Protein AF-A0A7L2F7X0-F1 (afdb_monomer_lite)

Foldseek 3Di:
DQDDPRPDDDFDKDKDKDWDWADDPPDDDDPVPIATFKMWMFICTVPDPGTPATEMEGEADDDDDPPHHYHYDPDSVVSVCCPPPPPDPPPD

InterPro domains:
  IPR006133 DNA-directed DNA polymerase, family B, exonuclease domain [PF03104] (10-81)
  IPR012337 Ribonuclease H-like superfamily [SSF53098] (5-81)
  IPR036397 Ribonuclease H superfamily [G3DSA:3.30.420.10] (11-84)
  IPR050240 DNA polymerase type-B [PTHR10322] (2-81)

Organism: Quiscalus mexicanus (NCBI:txid64278)

Radius of gyration: 17.47 Å; chains: 1; bounding box: 49×36×45 Å

Structure (mmCIF, N/CA/C/O backbone):
data_AF-A0A7L2F7X0-F1
#
_entry.id   AF-A0A7L2F7X0-F1
#
loop_
_atom_site.group_PDB
_atom_site.id
_atom_site.type_symbol
_atom_site.label_atom_id
_atom_site.label_alt_id
_atom_site.label_comp_id
_atom_site.label_asym_id
_atom_site.label_entity_id
_atom_site.label_seq_id
_atom_site.pdbx_PDB_ins_code
_atom_site.Cartn_x
_atom_site.Cartn_y
_atom_site.Cartn_z
_atom_site.occupancy
_atom_site.B_iso_or_equiv
_atom_site.auth_seq_id
_atom_site.auth_comp_id
_atom_site.auth_asym_id
_atom_site.auth_atom_id
_atom_site.pdbx_PDB_model_num
ATOM 1 N N . ALA A 1 1 ? 35.413 3.908 -15.618 1.00 78.31 1 ALA A N 1
ATOM 2 C CA . ALA A 1 1 ? 33.953 4.150 -15.538 1.00 78.31 1 ALA A CA 1
ATOM 3 C C . ALA A 1 1 ? 33.244 3.006 -16.270 1.00 78.31 1 ALA A C 1
ATOM 5 O O . ALA A 1 1 ? 33.942 2.309 -16.998 1.00 78.31 1 ALA A O 1
ATOM 6 N N . PRO A 1 2 ? 31.936 2.740 -16.080 1.00 85.62 2 PRO A N 1
ATOM 7 C CA . PRO A 1 2 ? 31.227 1.820 -16.973 1.00 85.62 2 PRO A CA 1
ATOM 8 C C . PRO A 1 2 ? 31.259 2.351 -18.417 1.00 85.62 2 PRO A C 1
ATOM 10 O O . PRO A 1 2 ? 31.186 3.560 -18.628 1.00 85.62 2 PRO A O 1
ATOM 13 N N . GLU A 1 3 ? 31.396 1.457 -19.398 1.00 91.88 3 GLU A N 1
ATOM 14 C CA . GLU A 1 3 ? 31.602 1.796 -20.814 1.00 91.88 3 GLU A CA 1
ATOM 15 C C . GLU A 1 3 ? 30.684 0.971 -21.726 1.00 91.88 3 GLU A C 1
ATOM 17 O O . GLU A 1 3 ? 30.395 -0.197 -21.454 1.00 91.88 3 GLU A O 1
ATOM 22 N N . GLY A 1 4 ? 30.233 1.578 -22.829 1.00 91.38 4 GLY A N 1
ATOM 23 C CA . GLY A 1 4 ? 29.457 0.908 -23.875 1.00 91.38 4 GLY A CA 1
ATOM 24 C C . GLY A 1 4 ? 28.215 0.185 -23.345 1.00 91.38 4 GLY A C 1
ATOM 25 O O . GLY A 1 4 ? 27.314 0.804 -22.782 1.00 91.38 4 GLY A O 1
ATOM 26 N N . ALA A 1 5 ? 28.179 -1.139 -23.517 1.00 87.38 5 ALA A N 1
ATOM 27 C CA . ALA A 1 5 ? 27.058 -1.996 -23.120 1.00 87.38 5 ALA A CA 1
ATOM 28 C C . ALA A 1 5 ? 26.766 -1.987 -21.606 1.00 87.38 5 ALA A C 1
ATOM 30 O O . ALA A 1 5 ? 25.663 -2.335 -21.191 1.00 87.38 5 ALA A O 1
ATOM 31 N N . TRP A 1 6 ? 27.724 -1.559 -20.782 1.00 88.56 6 TRP A N 1
ATOM 32 C CA . TRP A 1 6 ? 27.605 -1.533 -19.323 1.00 88.56 6 TRP A CA 1
ATOM 33 C C . TRP A 1 6 ? 27.028 -0.220 -18.775 1.00 88.56 6 TRP A C 1
ATOM 35 O O . TRP A 1 6 ? 26.935 -0.054 -17.562 1.00 88.56 6 TRP A O 1
ATOM 45 N N . LEU A 1 7 ? 26.646 0.722 -19.648 1.00 93.06 7 LEU A N 1
ATOM 46 C CA . LEU A 1 7 ? 26.017 1.991 -19.256 1.00 93.06 7 LEU A CA 1
ATOM 47 C C . LEU A 1 7 ? 24.523 1.856 -18.922 1.00 93.06 7 LEU A C 1
ATOM 49 O O . LEU A 1 7 ? 23.955 2.744 -18.288 1.00 93.06 7 LEU A O 1
ATOM 53 N N . GLY A 1 8 ? 23.872 0.779 -19.371 1.00 88.94 8 GLY A N 1
ATOM 54 C CA . GLY A 1 8 ? 22.443 0.564 -19.156 1.00 88.94 8 GLY A CA 1
ATOM 55 C C . GLY A 1 8 ? 22.102 0.296 -17.689 1.00 88.94 8 GLY A C 1
ATOM 56 O O . GLY A 1 8 ? 22.818 -0.419 -16.991 1.00 88.94 8 GLY A O 1
ATOM 57 N N . LEU A 1 9 ? 20.967 0.829 -17.231 1.00 90.12 9 LEU A N 1
ATOM 58 C CA . LEU A 1 9 ? 20.402 0.463 -15.934 1.00 90.12 9 LEU A CA 1
ATOM 59 C C . LEU A 1 9 ? 19.557 -0.813 -16.073 1.00 90.12 9 LEU A C 1
ATOM 61 O O . LEU A 1 9 ? 18.786 -0.927 -17.031 1.00 90.12 9 LEU A O 1
ATOM 65 N N . PRO A 1 10 ? 19.640 -1.760 -15.122 1.00 91.12 10 PRO A N 1
ATOM 66 C CA . PRO A 1 10 ? 18.726 -2.893 -15.093 1.00 91.12 10 PRO A CA 1
ATOM 67 C C . PRO A 1 10 ? 17.284 -2.420 -14.825 1.00 91.12 10 PRO A C 1
ATOM 69 O O . PRO A 1 10 ? 17.074 -1.326 -14.290 1.00 91.12 10 PRO A O 1
ATOM 72 N N . PRO A 1 11 ? 16.265 -3.238 -15.146 1.00 89.88 11 PRO A N 1
ATOM 73 C CA . PRO A 1 11 ? 14.863 -2.901 -14.912 1.00 89.88 11 PRO A CA 1
ATOM 74 C C . PRO A 1 11 ? 14.510 -3.006 -13.419 1.00 89.88 11 PRO A C 1
ATOM 76 O O . PRO A 1 11 ? 13.882 -3.967 -12.970 1.00 89.88 11 PRO A O 1
ATOM 79 N N . LEU A 1 12 ? 14.931 -2.010 -12.638 1.00 95.75 12 LEU A N 1
ATOM 80 C CA . LEU A 1 12 ? 14.653 -1.920 -11.206 1.00 95.75 12 LEU A CA 1
ATOM 81 C C . LEU A 1 12 ? 13.143 -1.874 -10.956 1.00 95.75 12 LEU A C 1
ATOM 83 O O . LEU A 1 12 ? 12.395 -1.256 -11.713 1.00 95.75 12 LEU A O 1
ATOM 87 N N . ARG A 1 13 ? 12.691 -2.502 -9.872 1.00 95.75 13 ARG A N 1
ATOM 88 C CA . ARG A 1 13 ? 11.323 -2.344 -9.372 1.00 95.75 13 ARG A CA 1
ATOM 89 C C . ARG A 1 13 ? 11.350 -1.303 -8.261 1.00 95.75 13 ARG A C 1
ATOM 91 O O . ARG A 1 13 ? 12.006 -1.511 -7.247 1.00 95.75 13 ARG A O 1
ATOM 98 N N . VAL A 1 14 ? 10.661 -0.192 -8.475 1.00 95.94 14 VAL A N 1
ATOM 99 C CA . VAL A 1 14 ? 10.574 0.930 -7.540 1.00 95.94 14 VAL A CA 1
ATOM 100 C C . VAL A 1 14 ? 9.210 0.881 -6.872 1.00 95.94 14 VAL A C 1
ATOM 102 O O . VAL A 1 14 ? 8.197 0.857 -7.567 1.00 95.94 14 VAL A O 1
ATOM 105 N N . LEU A 1 15 ? 9.190 0.848 -5.543 1.00 96.12 15 LEU A N 1
ATOM 106 C CA . LEU A 1 15 ? 7.982 0.817 -4.725 1.00 96.12 15 LEU A CA 1
ATOM 107 C C . LEU A 1 15 ? 7.866 2.139 -3.963 1.00 96.12 15 LEU A C 1
ATOM 109 O O . LEU A 1 15 ? 8.793 2.524 -3.256 1.00 96.12 15 LEU A O 1
ATOM 113 N N . SER A 1 16 ? 6.737 2.825 -4.117 1.00 96.62 16 SER A N 1
ATOM 114 C CA . SER A 1 16 ? 6.369 4.009 -3.339 1.00 96.62 16 SER A CA 1
ATOM 115 C C . SER A 1 16 ? 5.222 3.648 -2.407 1.00 96.62 16 SER A C 1
ATOM 117 O O . SER A 1 16 ? 4.308 2.926 -2.815 1.00 96.62 16 SER A O 1
ATOM 119 N N . ILE A 1 17 ? 5.312 4.108 -1.160 1.00 96.31 17 ILE A N 1
ATOM 120 C CA . ILE A 1 17 ? 4.393 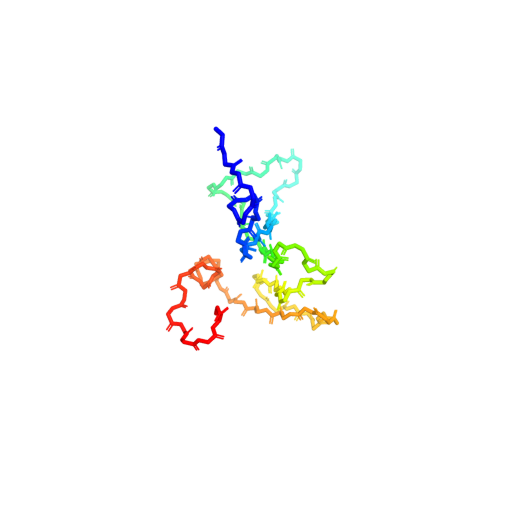3.752 -0.082 1.00 96.31 17 ILE A CA 1
ATOM 121 C C . ILE A 1 17 ? 4.032 5.002 0.698 1.00 96.31 17 ILE A C 1
ATOM 123 O O . ILE A 1 17 ? 4.898 5.843 0.936 1.00 96.31 17 ILE A O 1
ATOM 127 N N . ASP A 1 18 ? 2.775 5.067 1.109 1.00 97.75 18 ASP A N 1
ATOM 128 C CA . ASP A 1 18 ? 2.238 6.095 1.987 1.00 97.75 18 ASP A CA 1
ATOM 129 C C . ASP A 1 18 ? 1.285 5.467 3.014 1.00 97.75 18 ASP A C 1
ATOM 131 O O . ASP A 1 18 ? 0.680 4.420 2.739 1.00 97.75 18 ASP A O 1
ATOM 135 N N . ILE A 1 19 ? 1.193 6.060 4.206 1.00 97.38 19 ILE A N 1
ATOM 136 C CA . ILE A 1 19 ? 0.394 5.535 5.321 1.00 97.38 19 ILE A CA 1
ATOM 137 C C . ILE A 1 19 ? -0.529 6.607 5.884 1.00 97.38 19 ILE A C 1
ATOM 139 O O . ILE A 1 19 ? -0.173 7.778 5.935 1.00 97.38 19 ILE A O 1
ATOM 143 N N . GLU A 1 20 ? -1.677 6.176 6.393 1.00 98.12 20 GLU A N 1
ATOM 144 C CA . GLU A 1 20 ? -2.641 7.052 7.056 1.00 98.12 20 GLU A CA 1
ATOM 145 C C . GLU A 1 20 ? -2.955 6.538 8.456 1.00 98.12 20 GLU A C 1
ATOM 147 O O . GLU A 1 20 ? -3.153 5.335 8.655 1.00 98.12 20 GLU A O 1
ATOM 152 N N . CYS A 1 21 ? -3.054 7.459 9.415 1.00 97.94 21 CYS A N 1
ATOM 153 C CA . CYS A 1 21 ? -3.323 7.158 10.820 1.00 97.94 21 CYS A CA 1
ATOM 154 C C . CYS A 1 21 ? -4.597 7.861 11.306 1.00 97.94 21 CYS A C 1
ATOM 156 O O . CYS A 1 21 ? -4.877 9.002 10.936 1.00 97.94 21 CYS A O 1
ATOM 158 N N . ALA A 1 22 ? -5.351 7.215 12.196 1.00 97.44 22 ALA A N 1
ATOM 159 C CA . ALA A 1 22 ? -6.509 7.830 12.849 1.00 97.44 22 ALA A CA 1
ATOM 160 C C . ALA A 1 22 ? -6.097 8.554 14.142 1.00 97.44 22 ALA A C 1
ATOM 162 O O . ALA A 1 22 ? -6.127 7.963 15.219 1.00 97.44 22 ALA A O 1
ATOM 163 N N . GLY A 1 23 ? -5.724 9.832 14.031 1.00 96.50 23 GLY A N 1
ATOM 164 C CA . GLY A 1 23 ? -5.294 10.656 15.168 1.00 96.50 23 GLY A CA 1
ATOM 165 C C . GLY A 1 23 ? -6.428 11.208 16.044 1.00 96.50 23 GLY A C 1
ATOM 166 O O . GLY A 1 23 ? -7.550 11.453 15.588 1.00 96.50 23 GLY A O 1
ATOM 167 N N . ARG A 1 24 ? -6.115 11.483 17.314 1.00 97.06 24 ARG A N 1
ATOM 168 C CA . ARG A 1 24 ? -6.988 12.227 18.242 1.00 97.06 24 ARG A CA 1
ATOM 169 C C . ARG A 1 24 ? -7.050 13.720 17.897 1.00 97.06 24 ARG A C 1
ATOM 171 O O . ARG A 1 24 ? -6.085 14.333 17.448 1.00 97.06 24 ARG A O 1
ATOM 178 N N . LYS A 1 25 ? -8.207 14.344 18.142 1.00 96.25 25 LYS A N 1
ATOM 179 C CA . LYS A 1 25 ? -8.458 15.752 17.789 1.00 96.25 25 LYS A CA 1
ATOM 180 C C . LYS A 1 25 ? -7.445 16.694 18.453 1.00 96.25 25 LYS A C 1
ATOM 182 O O . LYS A 1 25 ? -7.392 16.778 19.675 1.00 96.25 25 LYS A O 1
ATOM 187 N N . GLY A 1 26 ? -6.724 17.462 17.635 1.00 96.25 26 GLY A N 1
ATOM 188 C CA . GLY A 1 26 ? -5.763 18.471 18.097 1.00 96.25 26 GLY A CA 1
ATOM 189 C C . GLY A 1 26 ? -4.411 17.912 18.551 1.00 96.25 26 GLY A C 1
ATOM 190 O O . GLY A 1 26 ? -3.615 18.666 19.100 1.00 96.25 26 GLY A O 1
ATOM 191 N N . VAL A 1 27 ? -4.146 16.622 18.325 1.00 96.62 27 VAL A N 1
ATOM 192 C CA . VAL A 1 27 ? -2.902 15.942 18.703 1.00 96.62 27 VAL A CA 1
ATOM 193 C C . VAL A 1 27 ? -2.270 15.346 17.446 1.00 96.62 27 VAL A C 1
ATOM 195 O O . VAL A 1 27 ? -2.971 14.789 16.601 1.00 96.62 27 VAL A O 1
ATOM 198 N N . PHE A 1 28 ? -0.953 15.494 17.292 1.00 97.19 28 PHE A N 1
ATOM 199 C CA . PHE A 1 28 ? -0.228 14.817 16.216 1.00 97.19 28 PHE A CA 1
ATOM 200 C C . PHE A 1 28 ? -0.202 13.301 16.493 1.00 97.19 28 PHE A C 1
ATOM 202 O O . PHE A 1 28 ? -0.031 12.941 17.656 1.00 97.19 28 PHE A O 1
ATOM 209 N N . PRO A 1 29 ? -0.362 12.419 15.488 1.00 97.38 29 PRO A N 1
ATOM 210 C CA . PRO A 1 29 ? -0.421 10.977 15.719 1.00 97.38 29 PRO A CA 1
ATOM 211 C C . PRO A 1 29 ? 0.771 10.429 16.515 1.00 97.38 29 PRO A C 1
ATOM 213 O O . PRO A 1 29 ? 1.932 10.683 16.187 1.00 97.38 29 PRO A O 1
ATOM 216 N N . GLU A 1 30 ? 0.473 9.639 17.542 1.00 98.06 30 GLU A N 1
ATOM 217 C CA . GLU A 1 30 ? 1.439 8.959 18.400 1.00 98.06 30 GLU A CA 1
ATOM 218 C C . GLU A 1 30 ? 1.381 7.441 18.144 1.00 98.06 30 GLU A C 1
ATOM 220 O O . GLU A 1 30 ? 0.307 6.848 18.277 1.00 98.06 30 GLU A O 1
ATOM 225 N N . PRO A 1 31 ? 2.509 6.764 17.848 1.00 96.56 31 PRO A N 1
ATOM 226 C CA . PRO A 1 31 ? 2.509 5.354 17.430 1.00 96.56 31 PRO A CA 1
ATOM 227 C C . PRO A 1 31 ? 1.890 4.362 18.425 1.00 96.56 31 PRO A C 1
ATOM 229 O O . PRO A 1 31 ? 1.505 3.263 18.044 1.00 96.56 31 PRO A O 1
ATOM 232 N N . GLN A 1 32 ? 1.834 4.711 19.712 1.00 97.12 32 GLN A N 1
ATOM 233 C CA . GLN A 1 32 ? 1.266 3.861 20.762 1.00 97.12 32 GLN A CA 1
ATOM 234 C C . GLN A 1 32 ? -0.249 4.036 20.931 1.00 97.12 32 GLN A C 1
ATOM 236 O O . GLN A 1 32 ? -0.863 3.253 21.655 1.00 97.12 32 GLN A O 1
ATOM 241 N N . GLN A 1 33 ? -0.841 5.075 20.336 1.00 96.75 33 GLN A N 1
ATOM 242 C CA . GLN A 1 33 ? -2.225 5.481 20.605 1.00 96.75 33 GLN A CA 1
ATOM 243 C C . GLN A 1 33 ? -3.076 5.582 19.339 1.00 96.75 33 GLN A C 1
ATOM 245 O O . GLN A 1 33 ? -4.270 5.292 19.390 1.00 96.75 33 GLN A O 1
ATOM 250 N N . ASP A 1 34 ? -2.478 5.997 18.223 1.00 98.06 34 ASP A N 1
ATOM 251 C CA . ASP A 1 34 ? -3.189 6.346 17.000 1.00 98.06 34 ASP A CA 1
ATOM 252 C C . ASP A 1 34 ? -2.871 5.297 15.909 1.00 98.06 34 ASP A C 1
ATOM 254 O O . ASP A 1 34 ? -1.744 5.260 15.407 1.00 98.06 34 ASP A O 1
ATOM 258 N N . PRO A 1 35 ? -3.825 4.409 15.561 1.00 97.06 35 PRO A N 1
ATOM 259 C CA . PRO A 1 35 ? -3.560 3.252 14.709 1.00 97.06 35 PRO A CA 1
ATOM 260 C C . PRO A 1 35 ? -3.363 3.649 13.247 1.00 97.06 35 PRO A C 1
ATOM 262 O O . PRO A 1 35 ? -3.982 4.603 12.755 1.00 97.06 35 PRO A O 1
ATOM 265 N N . VAL A 1 36 ? -2.582 2.848 12.525 1.00 97.69 36 VAL A N 1
ATOM 266 C CA . VAL A 1 36 ? -2.511 2.890 11.063 1.00 97.69 36 VAL A CA 1
ATOM 267 C C . VAL A 1 36 ? -3.807 2.313 10.497 1.00 97.69 36 VAL A C 1
ATOM 269 O O . VAL A 1 36 ? -4.183 1.172 10.769 1.00 97.69 36 VAL A O 1
ATOM 272 N N . ILE A 1 37 ? -4.503 3.106 9.686 1.00 97.88 37 ILE A N 1
ATOM 273 C CA . ILE A 1 37 ? -5.798 2.739 9.101 1.00 97.88 37 ILE A CA 1
ATOM 274 C C . ILE A 1 37 ? -5.730 2.469 7.601 1.00 97.88 37 ILE A C 1
ATOM 276 O O . ILE A 1 37 ? -6.638 1.837 7.061 1.00 97.88 37 ILE A O 1
ATOM 280 N N . ALA A 1 38 ? -4.681 2.919 6.916 1.00 97.38 38 ALA A N 1
ATOM 281 C CA . ALA A 1 38 ? -4.461 2.576 5.520 1.00 97.38 38 ALA A CA 1
ATOM 282 C C . ALA A 1 38 ? -2.975 2.584 5.156 1.00 97.38 38 ALA A C 1
ATOM 284 O O . ALA A 1 38 ? -2.195 3.361 5.701 1.00 97.38 38 ALA A O 1
ATOM 285 N N . ILE A 1 39 ? -2.607 1.724 4.207 1.00 97.25 39 ILE A N 1
ATOM 286 C CA . ILE A 1 39 ? -1.296 1.708 3.553 1.00 97.25 39 ILE A CA 1
ATOM 287 C C . ILE A 1 39 ? -1.535 1.618 2.051 1.00 97.25 39 ILE A C 1
ATOM 289 O O . ILE A 1 39 ? -2.133 0.653 1.568 1.00 9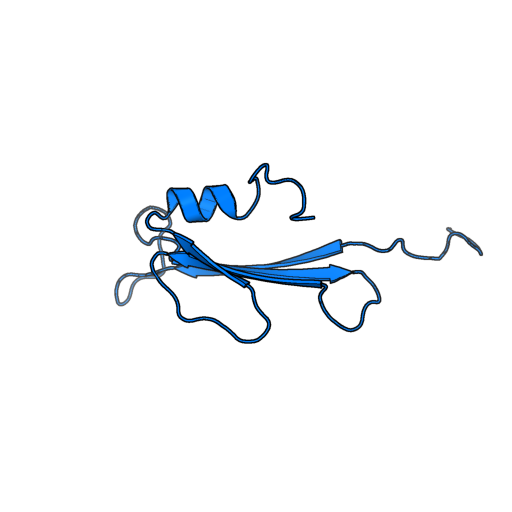7.25 39 ILE A O 1
ATOM 293 N N . ALA A 1 40 ? -1.063 2.607 1.304 1.00 96.75 40 ALA A N 1
ATOM 294 C CA . ALA A 1 40 ? -1.109 2.610 -0.150 1.00 96.75 40 ALA A CA 1
ATOM 295 C C . ALA A 1 40 ? 0.269 2.269 -0.713 1.00 96.75 40 ALA A C 1
ATOM 297 O O . ALA A 1 40 ? 1.286 2.735 -0.209 1.00 96.75 40 ALA A O 1
ATOM 298 N N . ALA A 1 41 ? 0.305 1.465 -1.772 1.00 95.56 41 ALA A N 1
ATOM 299 C CA . ALA A 1 41 ? 1.536 1.088 -2.444 1.00 95.56 41 ALA A CA 1
ATOM 300 C C . ALA A 1 41 ? 1.380 1.112 -3.968 1.00 95.56 41 ALA A C 1
ATOM 302 O O . ALA A 1 41 ? 0.419 0.581 -4.538 1.00 95.56 41 ALA A O 1
ATOM 303 N N . VAL A 1 42 ? 2.371 1.699 -4.636 1.00 96.44 42 VAL A N 1
ATOM 304 C CA . VAL A 1 42 ? 2.481 1.749 -6.097 1.00 96.44 42 VAL A CA 1
ATOM 305 C C . VAL A 1 42 ? 3.856 1.243 -6.507 1.00 96.44 42 VAL A C 1
ATOM 307 O O . VAL A 1 42 ? 4.868 1.757 -6.034 1.00 96.44 42 VAL A O 1
ATOM 310 N N . ALA A 1 43 ? 3.901 0.255 -7.404 1.00 96.19 43 ALA A N 1
ATOM 311 C CA . ALA A 1 43 ? 5.159 -0.274 -7.928 1.00 96.19 43 ALA A CA 1
ATOM 312 C C . ALA A 1 43 ? 5.309 -0.009 -9.430 1.00 96.19 43 ALA A C 1
ATOM 314 O O . A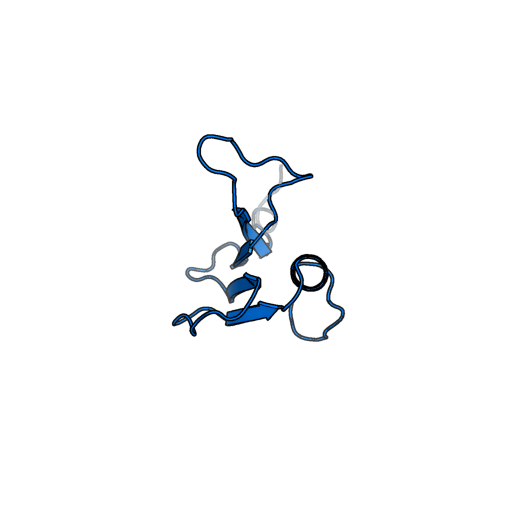LA A 1 43 ? 4.414 -0.301 -10.228 1.00 96.19 43 ALA A O 1
ATOM 315 N N . LEU A 1 44 ? 6.475 0.502 -9.819 1.00 96.81 44 LEU A N 1
ATOM 316 C CA . LEU A 1 44 ? 6.858 0.834 -11.189 1.00 96.81 44 LEU A CA 1
ATOM 317 C C . LEU A 1 44 ? 8.126 0.062 -11.573 1.00 96.81 44 LEU A C 1
ATOM 319 O O . LEU A 1 44 ? 9.003 -0.162 -10.743 1.00 96.81 44 LEU A O 1
ATOM 323 N N . ARG A 1 45 ? 8.245 -0.341 -12.841 1.00 96.19 45 ARG A N 1
ATOM 324 C CA . ARG A 1 45 ? 9.525 -0.810 -13.396 1.00 96.19 45 ARG A CA 1
ATOM 325 C C . ARG A 1 45 ? 10.270 0.382 -13.986 1.00 96.19 45 ARG A C 1
ATOM 327 O O . ARG A 1 45 ? 9.666 1.148 -14.730 1.00 96.19 45 ARG A O 1
ATOM 334 N N . GLN A 1 46 ? 11.554 0.533 -13.683 1.00 94.81 46 GLN A N 1
ATOM 335 C CA . GLN A 1 46 ? 12.382 1.623 -14.197 1.00 94.81 46 GLN A CA 1
ATOM 336 C C . GLN A 1 46 ? 12.264 1.713 -15.725 1.00 94.81 46 GLN A C 1
ATOM 338 O O . GLN A 1 46 ? 12.472 0.725 -16.427 1.00 94.81 46 GLN A O 1
ATOM 343 N N . GLY A 1 47 ? 11.899 2.895 -16.227 1.00 92.50 47 GLY A N 1
ATOM 344 C CA . GLY A 1 47 ? 11.672 3.146 -17.655 1.00 92.50 47 GLY A CA 1
ATOM 345 C C . GLY A 1 47 ? 10.270 2.797 -18.180 1.00 92.50 47 GLY A C 1
ATOM 346 O O . GLY A 1 47 ? 9.962 3.123 -19.324 1.00 92.50 47 GLY A O 1
ATOM 347 N N . ALA A 1 48 ? 9.396 2.178 -17.380 1.00 95.25 48 ALA A N 1
ATOM 348 C CA . ALA A 1 48 ? 7.994 1.980 -17.749 1.00 95.25 48 ALA A CA 1
ATOM 349 C C .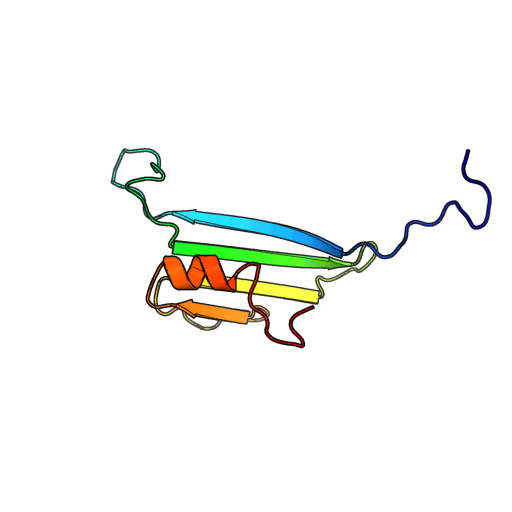 ALA A 1 48 ? 7.191 3.285 -17.613 1.00 95.25 48 ALA A C 1
ATOM 351 O O . ALA A 1 48 ? 7.473 4.115 -16.751 1.00 95.25 48 ALA A O 1
ATOM 352 N N . ARG A 1 49 ? 6.157 3.448 -18.451 1.00 95.88 49 ARG A N 1
ATOM 353 C CA . ARG A 1 49 ? 5.259 4.618 -18.408 1.00 95.88 49 ARG A CA 1
ATOM 354 C C . ARG A 1 49 ? 4.209 4.532 -17.304 1.00 95.88 49 ARG A C 1
ATOM 356 O O . ARG A 1 49 ? 3.814 5.557 -16.771 1.00 95.88 49 ARG A O 1
ATOM 363 N N . GLU A 1 50 ? 3.764 3.321 -16.984 1.00 95.62 50 GLU A N 1
ATOM 364 C CA . GLU A 1 50 ? 2.691 3.072 -16.024 1.00 95.62 50 GLU A CA 1
ATOM 365 C C . GLU A 1 50 ? 3.136 2.044 -14.976 1.00 95.62 50 GLU A C 1
ATOM 367 O O . GLU A 1 50 ? 3.872 1.104 -15.307 1.00 95.62 50 GLU A O 1
ATOM 372 N N . PRO A 1 51 ? 2.697 2.192 -13.714 1.00 96.31 51 PRO A N 1
ATOM 373 C CA . PRO A 1 51 ? 2.976 1.231 -12.659 1.00 96.31 51 PRO A CA 1
ATOM 374 C C . PRO A 1 51 ? 2.285 -0.106 -12.932 1.00 96.31 51 PRO A C 1
ATOM 376 O O . PRO A 1 51 ? 1.185 -0.162 -13.480 1.00 96.31 51 PRO A O 1
ATOM 379 N N . PHE A 1 52 ? 2.928 -1.190 -12.506 1.00 94.25 52 PHE A N 1
ATOM 380 C CA . PHE A 1 52 ? 2.390 -2.546 -12.633 1.00 94.25 52 PHE A CA 1
ATOM 381 C C . PHE A 1 52 ? 1.612 -2.993 -11.387 1.00 94.25 52 PHE A C 1
ATOM 383 O O . PHE A 1 52 ? 0.907 -3.996 -11.444 1.00 94.25 52 PHE A O 1
ATOM 390 N N . LEU A 1 53 ? 1.731 -2.258 -10.277 1.00 94.56 53 LEU A N 1
ATOM 391 C CA . LEU A 1 53 ? 1.006 -2.502 -9.033 1.00 94.56 53 LEU A CA 1
ATOM 392 C C . LEU A 1 53 ? 0.423 -1.188 -8.517 1.00 94.56 53 LEU A C 1
ATOM 394 O O . LEU A 1 53 ? 1.132 -0.185 -8.431 1.00 94.56 53 LEU A O 1
ATOM 398 N N . ARG A 1 54 ? -0.853 -1.222 -8.140 1.00 96.88 54 ARG A N 1
ATOM 399 C CA . ARG A 1 54 ? -1.544 -0.186 -7.367 1.00 96.88 54 ARG A CA 1
ATOM 400 C C . ARG A 1 54 ? -2.416 -0.909 -6.350 1.00 96.88 54 ARG A C 1
ATOM 402 O O . ARG A 1 54 ? -3.357 -1.597 -6.744 1.00 96.88 54 ARG A O 1
ATOM 409 N N . VAL A 1 55 ? -2.083 -0.816 -5.070 1.00 95.56 55 VAL A N 1
ATOM 410 C CA . VAL A 1 55 ? -2.810 -1.505 -3.999 1.00 95.56 55 VAL A CA 1
ATOM 411 C C . VAL A 1 55 ? -3.014 -0.574 -2.815 1.00 95.56 55 VAL A C 1
ATOM 413 O O . VAL A 1 55 ? -2.143 0.228 -2.493 1.00 95.56 55 VAL A O 1
ATOM 416 N N . VAL A 1 56 ? -4.171 -0.686 -2.175 1.00 96.62 56 VAL A N 1
ATOM 417 C CA . VAL A 1 56 ? -4.471 -0.032 -0.904 1.00 96.62 56 VAL A CA 1
ATOM 418 C C . VAL A 1 56 ? -4.926 -1.104 0.076 1.00 96.62 56 VAL A C 1
ATOM 420 O O . VAL A 1 56 ? -5.870 -1.849 -0.197 1.00 96.62 56 VAL A O 1
ATOM 423 N N . PHE A 1 57 ? -4.241 -1.187 1.208 1.00 96.31 57 PHE A N 1
ATOM 424 C CA . PHE A 1 57 ? -4.631 -1.997 2.353 1.00 96.31 57 PHE A CA 1
ATOM 425 C C . PHE A 1 57 ? -5.370 -1.089 3.338 1.00 96.31 57 PHE A C 1
ATOM 427 O O . PHE A 1 57 ? -4.846 -0.036 3.687 1.00 96.31 57 PHE A O 1
ATOM 434 N N . THR A 1 58 ? -6.578 -1.454 3.762 1.00 97.75 58 THR A N 1
ATOM 435 C CA . THR A 1 58 ? -7.418 -0.625 4.640 1.00 97.75 58 THR A CA 1
ATOM 436 C C . THR A 1 58 ? -7.812 -1.374 5.898 1.00 97.75 58 THR A C 1
ATOM 438 O O . THR A 1 58 ? -8.086 -2.577 5.865 1.00 97.75 58 THR A O 1
ATOM 441 N N . LEU A 1 59 ? -7.900 -0.651 7.009 1.00 97.38 59 LEU A N 1
ATOM 442 C CA . LEU A 1 59 ? -8.547 -1.129 8.215 1.00 97.38 59 LEU A CA 1
ATOM 443 C C . LEU A 1 59 ? -10.055 -0.975 8.020 1.00 97.38 59 LEU A C 1
ATOM 445 O O . LEU A 1 59 ? -10.544 0.114 7.716 1.00 97.38 59 LEU A O 1
ATOM 449 N N . ARG A 1 60 ? -10.787 -2.071 8.214 1.00 96.31 60 ARG A N 1
ATOM 450 C CA . ARG A 1 60 ? -12.208 -2.232 7.884 1.00 96.31 60 ARG A CA 1
ATOM 451 C C . ARG A 1 60 ? -12.483 -2.111 6.381 1.00 96.31 60 ARG A C 1
ATOM 453 O O . ARG A 1 60 ? -11.585 -1.925 5.556 1.00 96.31 60 ARG A O 1
ATOM 460 N N . SER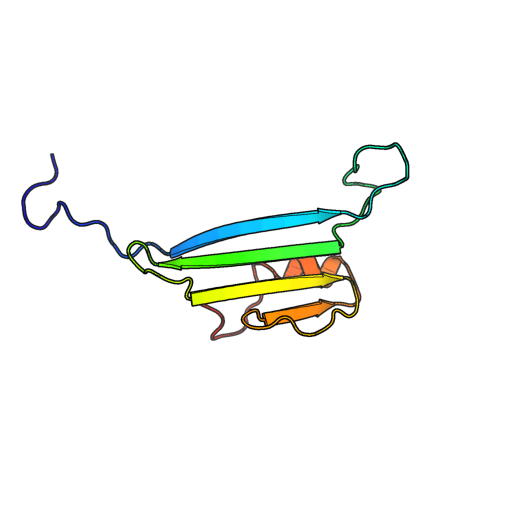 A 1 61 ? -13.757 -2.279 6.030 1.00 97.00 61 SER A N 1
ATOM 461 C CA . SER A 1 61 ? -14.254 -2.260 4.656 1.00 97.00 61 SER A CA 1
ATOM 462 C C . SER A 1 61 ? -13.984 -0.930 3.953 1.00 97.00 61 SER A C 1
ATOM 464 O O . SER A 1 61 ? -14.278 0.134 4.497 1.00 97.00 61 SER A O 1
ATOM 466 N N . CYS A 1 62 ? -13.542 -1.005 2.703 1.00 97.38 62 CYS A N 1
ATOM 467 C CA . CYS A 1 62 ? -13.430 0.128 1.795 1.00 97.38 62 CYS A CA 1
ATOM 468 C C . CYS A 1 62 ? -14.131 -0.205 0.470 1.00 97.38 62 CYS A C 1
ATOM 470 O O . CYS A 1 62 ? -14.153 -1.360 0.040 1.00 97.38 62 CYS A O 1
ATOM 472 N N . ALA A 1 63 ? -14.734 0.798 -0.169 1.00 97.44 63 ALA A N 1
ATOM 473 C CA . ALA A 1 63 ? -15.338 0.619 -1.483 1.00 97.44 63 ALA A CA 1
ATOM 474 C C . ALA A 1 63 ? -14.258 0.317 -2.544 1.00 97.44 63 ALA A C 1
ATOM 476 O O . ALA A 1 63 ? -13.119 0.772 -2.409 1.00 97.44 63 ALA A O 1
ATOM 477 N N . PRO A 1 64 ? -14.590 -0.407 -3.628 1.00 96.00 64 PRO A N 1
ATOM 478 C CA . PRO A 1 64 ? -13.642 -0.647 -4.709 1.00 96.00 64 PRO A CA 1
ATOM 479 C C . PRO A 1 64 ? -13.128 0.658 -5.332 1.00 96.00 64 PRO A C 1
ATOM 481 O O . PRO A 1 64 ? -13.906 1.566 -5.629 1.00 96.00 64 PRO A O 1
ATOM 484 N N . LEU A 1 65 ? -11.823 0.717 -5.602 1.00 94.50 65 LEU A N 1
ATOM 485 C CA . LEU A 1 65 ? -11.179 1.829 -6.300 1.00 94.50 65 LEU A CA 1
ATOM 486 C C . LEU A 1 65 ? -10.842 1.421 -7.734 1.00 94.50 65 LEU A C 1
ATOM 488 O O . LEU A 1 65 ? -10.214 0.392 -7.982 1.00 94.50 65 LEU A O 1
ATOM 492 N N . ARG A 1 66 ? -11.238 2.238 -8.713 1.00 95.62 66 ARG A N 1
ATOM 493 C CA . ARG A 1 66 ? -10.951 1.940 -10.120 1.00 95.62 66 ARG A CA 1
ATOM 494 C C . ARG A 1 66 ? -9.441 1.961 -10.369 1.00 95.62 66 ARG A C 1
ATOM 496 O O . ARG A 1 66 ? -8.789 2.978 -10.168 1.00 95.62 66 ARG A O 1
ATOM 503 N N . GLY A 1 67 ? -8.909 0.854 -10.884 1.00 93.00 67 GLY A N 1
ATOM 504 C CA . GLY A 1 67 ? -7.494 0.745 -11.247 1.00 93.00 67 GLY A CA 1
ATOM 505 C C . GLY A 1 67 ? -6.547 0.514 -10.067 1.00 93.00 67 GLY A C 1
ATOM 506 O O . GLY A 1 67 ? -5.338 0.610 -10.261 1.00 93.00 67 GLY A O 1
ATOM 507 N N . ALA A 1 68 ? -7.068 0.204 -8.877 1.00 95.88 68 ALA A N 1
ATOM 508 C CA . ALA A 1 68 ? -6.278 -0.237 -7.735 1.00 95.88 68 ALA A CA 1
ATOM 509 C C . ALA A 1 68 ? -6.937 -1.443 -7.057 1.00 95.88 68 ALA A C 1
ATOM 511 O O . ALA A 1 68 ? -8.160 -1.553 -6.983 1.00 95.88 68 ALA A O 1
ATOM 512 N N . THR A 1 69 ? -6.118 -2.346 -6.537 1.00 95.81 69 THR A N 1
ATOM 513 C CA . THR A 1 69 ? -6.588 -3.446 -5.699 1.00 95.81 69 THR A CA 1
ATOM 514 C C . THR A 1 69 ? -6.848 -2.913 -4.295 1.00 95.81 69 THR A C 1
ATOM 516 O O . THR A 1 69 ? -5.942 -2.374 -3.667 1.00 95.81 69 THR A O 1
ATOM 519 N N . VAL A 1 70 ? -8.061 -3.092 -3.776 1.00 96.19 70 VAL A N 1
ATOM 520 C CA . VAL A 1 70 ? -8.399 -2.750 -2.387 1.00 96.19 70 VAL A CA 1
ATOM 521 C C . VAL A 1 70 ? -8.414 -4.027 -1.557 1.00 96.19 70 VAL A C 1
ATOM 523 O O . VAL A 1 70 ? -9.050 -5.010 -1.941 1.00 96.19 70 VAL A O 1
ATOM 526 N N . ARG A 1 71 ? -7.701 -4.032 -0.431 1.00 95.31 71 ARG A N 1
ATOM 527 C CA . ARG A 1 71 ? -7.670 -5.149 0.519 1.00 95.31 71 ARG A CA 1
ATOM 528 C C . ARG A 1 71 ? -8.020 -4.643 1.908 1.00 95.31 71 ARG A C 1
ATOM 530 O O . ARG A 1 71 ? -7.265 -3.878 2.491 1.00 95.31 71 ARG A O 1
ATOM 537 N N . SER A 1 72 ? -9.154 -5.085 2.425 1.00 96.44 72 SER A N 1
ATOM 538 C CA . SER A 1 72 ? -9.659 -4.669 3.731 1.00 96.44 72 SER A CA 1
ATOM 539 C C . SER A 1 72 ? -9.405 -5.745 4.785 1.00 96.44 72 SER A C 1
ATOM 541 O O . SER A 1 72 ? -9.553 -6.931 4.491 1.00 96.44 72 SER A O 1
ATOM 543 N N . PHE A 1 73 ? -9.038 -5.330 5.996 1.00 96.19 73 PHE A N 1
ATOM 544 C CA . PHE A 1 73 ? -8.738 -6.212 7.129 1.00 96.19 73 PHE A CA 1
ATOM 545 C C . PHE A 1 73 ? -9.479 -5.758 8.380 1.00 96.19 73 PHE A C 1
ATOM 547 O O . PHE A 1 73 ? -9.691 -4.564 8.575 1.00 96.19 73 PHE A O 1
ATOM 554 N N . ASP A 1 74 ? -9.830 -6.696 9.254 1.00 96.38 74 ASP A N 1
ATOM 555 C CA . ASP A 1 74 ? -10.573 -6.382 10.479 1.00 96.38 74 ASP A CA 1
ATOM 556 C C . ASP A 1 74 ? -9.672 -5.870 11.611 1.00 96.38 74 ASP A C 1
ATOM 558 O O . ASP A 1 74 ? -10.140 -5.151 12.496 1.00 96.38 74 ASP A O 1
ATOM 562 N N . SER A 1 75 ? -8.376 -6.198 11.572 1.00 95.94 75 SER A N 1
ATOM 563 C CA . SER A 1 75 ? -7.392 -5.775 12.566 1.00 95.94 75 SER A CA 1
ATOM 564 C C . SER A 1 75 ? -6.190 -5.067 11.934 1.00 95.94 75 SER A C 1
ATOM 566 O O . SER A 1 75 ? -5.769 -5.384 10.820 1.00 95.94 75 SER A O 1
ATOM 568 N N . GLU A 1 76 ? -5.604 -4.120 12.673 1.00 95.25 76 GLU A N 1
ATOM 569 C CA . GLU A 1 76 ? -4.372 -3.427 12.270 1.00 95.25 76 GLU A CA 1
ATOM 570 C C . GLU A 1 76 ? -3.198 -4.409 12.138 1.00 95.25 76 GLU A C 1
ATOM 572 O O . GLU A 1 76 ? -2.376 -4.286 11.233 1.00 95.25 76 GLU A O 1
ATOM 577 N N . ARG A 1 77 ? -3.157 -5.446 12.985 1.00 93.81 77 ARG A N 1
ATOM 578 C CA . ARG A 1 77 ? -2.153 -6.512 12.898 1.00 93.81 77 ARG A CA 1
ATOM 579 C C . ARG A 1 77 ? -2.169 -7.185 11.526 1.00 93.81 77 ARG A C 1
ATOM 581 O O . ARG A 1 77 ? -1.111 -7.328 10.919 1.00 93.81 77 ARG A O 1
ATOM 588 N N . ASP A 1 78 ? -3.343 -7.591 11.046 1.00 92.69 78 ASP A N 1
ATOM 589 C CA . ASP A 1 78 ? -3.462 -8.296 9.765 1.00 92.69 78 ASP A CA 1
ATOM 590 C C . ASP A 1 78 ? -3.107 -7.378 8.592 1.00 92.69 78 ASP A C 1
ATOM 592 O O . ASP A 1 78 ? -2.412 -7.794 7.662 1.00 92.69 78 ASP A O 1
ATOM 596 N N . LEU A 1 79 ? -3.519 -6.109 8.675 1.00 93.19 79 LEU A N 1
ATOM 597 C CA . LEU A 1 79 ? -3.152 -5.067 7.720 1.00 93.19 79 LEU A CA 1
ATOM 598 C C . LEU A 1 79 ? -1.624 -4.930 7.612 1.00 93.19 79 LEU A C 1
ATOM 600 O O . LEU A 1 79 ? -1.080 -4.977 6.505 1.00 93.19 79 LEU A O 1
ATOM 604 N N . LEU A 1 80 ? -0.924 -4.827 8.747 1.00 92.62 80 LEU A N 1
ATOM 605 C CA . LEU A 1 80 ? 0.535 -4.684 8.804 1.00 92.62 80 LEU A CA 1
ATOM 606 C C . LEU A 1 80 ? 1.279 -5.957 8.369 1.00 92.62 80 LEU A C 1
ATOM 608 O O . LEU A 1 80 ? 2.325 -5.872 7.724 1.00 92.62 80 LEU A O 1
ATOM 612 N N . GLN A 1 81 ? 0.751 -7.142 8.683 1.00 87.75 81 GLN A N 1
ATOM 613 C CA . GLN A 1 81 ? 1.401 -8.418 8.369 1.00 87.75 81 GLN A CA 1
ATOM 614 C C . GLN A 1 81 ? 1.310 -8.770 6.877 1.00 87.75 81 GLN A C 1
ATOM 616 O O . GLN A 1 81 ? 2.257 -9.305 6.294 1.00 87.75 81 GLN A O 1
ATOM 621 N N . VAL A 1 82 ? 0.186 -8.450 6.233 1.00 71.44 82 VAL A N 1
ATOM 622 C CA . VAL A 1 82 ? -0.053 -8.781 4.823 1.00 71.44 82 VAL A CA 1
ATOM 623 C C . VAL A 1 82 ? 0.642 -7.813 3.864 1.00 71.44 82 VAL A C 1
ATOM 625 O O . VAL A 1 82 ? 1.017 -8.235 2.769 1.00 71.44 82 VAL A O 1
ATOM 628 N N . GLY A 1 83 ? 0.843 -6.553 4.262 1.00 59.28 83 GLY A N 1
ATOM 629 C CA . GLY A 1 83 ? 1.371 -5.495 3.392 1.00 59.28 83 GLY A CA 1
ATOM 630 C C . GLY A 1 83 ? 2.767 -5.750 2.809 1.00 59.28 83 GLY A C 1
ATOM 631 O O . GLY A 1 83 ? 3.075 -5.212 1.748 1.00 59.28 83 GLY A O 1
ATOM 632 N N . PHE A 1 84 ? 3.594 -6.588 3.449 1.00 53.31 84 PHE A N 1
ATOM 633 C CA . PHE A 1 84 ? 5.018 -6.708 3.093 1.00 53.31 84 PHE A CA 1
ATOM 634 C C . PHE A 1 84 ? 5.573 -8.133 3.004 1.00 53.31 84 PHE A C 1
ATOM 636 O O . PHE A 1 84 ? 6.514 -8.362 2.247 1.00 53.31 84 PHE A O 1
ATOM 643 N N . TRP A 1 85 ? 4.996 -9.093 3.735 1.00 51.12 85 TRP A N 1
ATOM 644 C CA . TRP A 1 85 ? 5.628 -10.404 3.960 1.00 51.12 85 TRP A CA 1
ATOM 645 C C . TRP A 1 85 ? 4.722 -11.601 3.673 1.00 51.12 85 TRP A C 1
ATOM 647 O O . TRP A 1 85 ? 5.104 -12.738 3.932 1.00 51.12 85 TRP A O 1
ATOM 657 N N . GLY A 1 86 ? 3.513 -11.373 3.153 1.00 49.34 86 GLY A N 1
ATOM 658 C CA . GLY A 1 86 ? 2.570 -12.452 2.885 1.00 49.34 86 GLY A CA 1
ATOM 659 C C . GLY A 1 86 ? 3.115 -13.434 1.847 1.00 49.34 86 GLY A C 1
ATOM 660 O O . GLY A 1 86 ? 3.181 -13.102 0.666 1.00 49.34 86 GLY A O 1
ATOM 661 N N . GLU A 1 87 ? 3.441 -14.651 2.287 1.00 45.78 87 GLU A N 1
ATOM 662 C CA . GLU A 1 87 ? 3.874 -15.821 1.504 1.00 45.78 87 GLU A CA 1
ATOM 663 C C . GLU A 1 87 ? 2.784 -16.345 0.542 1.00 45.78 87 GLU A C 1
ATOM 665 O O . GLU A 1 87 ? 2.447 -17.529 0.517 1.00 45.78 87 GLU A O 1
ATOM 670 N N . LYS A 1 88 ? 2.158 -15.473 -0.250 1.00 46.41 88 LYS A N 1
ATOM 671 C CA . LYS A 1 88 ? 1.266 -15.881 -1.337 1.00 46.41 88 LYS A CA 1
ATOM 672 C C . LYS A 1 88 ? 2.078 -15.874 -2.636 1.00 46.41 88 LYS A C 1
ATOM 674 O O . LYS A 1 88 ? 2.475 -14.797 -3.090 1.00 46.41 88 LYS A O 1
ATOM 679 N N . PRO A 1 89 ? 2.330 -17.045 -3.251 1.00 40.69 89 PRO A N 1
ATOM 680 C CA . PRO A 1 89 ? 2.948 -17.114 -4.569 1.00 40.69 89 PRO A CA 1
ATOM 681 C C . PRO A 1 89 ? 2.126 -16.284 -5.565 1.00 40.69 89 PRO A C 1
ATOM 683 O O . PRO A 1 89 ? 0.906 -16.428 -5.621 1.00 40.69 89 PRO A O 1
ATOM 686 N N . GLY A 1 90 ? 2.786 -15.414 -6.336 1.00 45.84 90 GLY A N 1
ATOM 687 C CA . GLY A 1 90 ? 2.154 -14.633 -7.410 1.00 45.84 90 GLY A CA 1
ATOM 688 C C . GLY A 1 90 ? 1.843 -13.161 -7.110 1.00 45.84 90 GLY A C 1
ATOM 689 O O . GLY A 1 90 ? 1.164 -12.530 -7.914 1.00 45.84 90 GLY A O 1
ATOM 690 N N . PHE A 1 91 ? 2.319 -12.598 -5.992 1.00 49.81 91 PHE A N 1
ATOM 691 C CA . PHE A 1 91 ? 2.156 -11.162 -5.692 1.00 49.81 91 PHE A CA 1
ATOM 692 C C . PHE A 1 91 ? 3.343 -10.281 -6.153 1.00 49.81 91 PHE A C 1
ATOM 694 O O . PHE A 1 91 ? 3.229 -9.056 -6.151 1.00 49.81 91 PHE A O 1
ATOM 701 N N . TRP A 1 92 ? 4.447 -10.896 -6.607 1.00 46.00 92 TRP A N 1
ATOM 702 C CA . TRP A 1 92 ? 5.624 -10.243 -7.208 1.00 46.00 92 TRP A CA 1
ATOM 703 C C . TRP A 1 92 ? 5.836 -10.665 -8.663 1.00 46.00 92 TRP A C 1
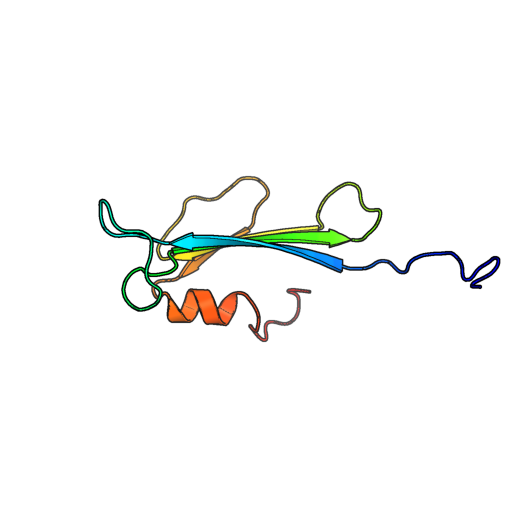ATOM 705 O O . TRP A 1 92 ? 5.566 -11.841 -8.981 1.00 46.00 92 TRP A O 1
#

pLDDT: mean 89.78, std 14.94, range [40.69, 98.12]

Sequence (92 aa):
APEGAWLGLPPLRVLSIDIECAGRKGVFPEPQQDPVIAIAAVALRQGAREPFLRVVFTLRSCAPLRGATVRSFDSERDLLQVGFWGEKPGFW

Secondary structure (DSSP, 8-state):
---GGGGPPP--EEEEEEEEE-PPTTS---TTTS-EEEEEEEEEETT-SS-SEEEEEEES-----TTSEEEEESSHHHHHHHHHH---TT--